Protein AF-A0A7V3M3W8-F1 (afdb_monomer_lite)

Structure (mmCIF, N/CA/C/O backbone):
data_AF-A0A7V3M3W8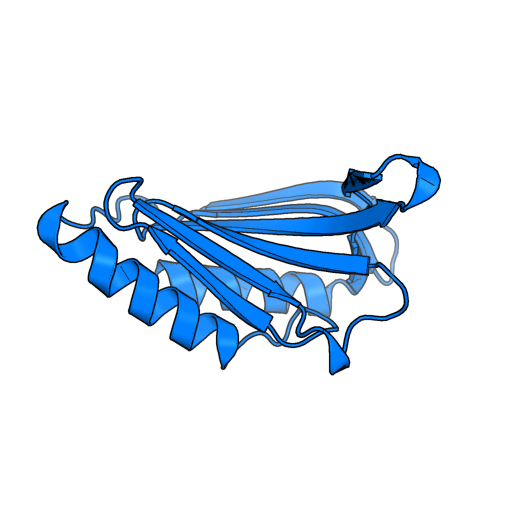-F1
#
_entry.id   AF-A0A7V3M3W8-F1
#
loop_
_atom_site.group_PDB
_atom_site.id
_atom_site.type_symbol
_atom_site.label_atom_id
_atom_site.label_alt_id
_atom_site.label_comp_id
_atom_site.label_asym_id
_atom_site.label_entity_id
_atom_site.label_seq_id
_atom_site.pdbx_PDB_ins_code
_atom_site.Cartn_x
_atom_site.Cartn_y
_atom_site.Cartn_z
_atom_site.occupancy
_atom_site.B_iso_or_equiv
_atom_site.auth_seq_id
_atom_site.auth_comp_id
_atom_site.auth_asym_id
_atom_site.auth_atom_id
_atom_site.pdbx_PDB_model_num
ATOM 1 N N . MET A 1 1 ? -15.646 -7.897 5.714 1.00 93.44 1 MET A N 1
ATOM 2 C CA . MET A 1 1 ? -14.583 -7.171 4.980 1.00 93.44 1 MET A CA 1
ATOM 3 C C . MET A 1 1 ? -15.021 -7.015 3.548 1.00 93.44 1 MET A C 1
ATOM 5 O O . MET A 1 1 ? -15.689 -7.910 3.044 1.00 93.44 1 MET A O 1
ATOM 9 N N . LYS A 1 2 ? -14.667 -5.905 2.910 1.00 96.06 2 LYS A N 1
ATOM 10 C CA . LYS A 1 2 ? -14.906 -5.695 1.486 1.00 96.06 2 LYS A CA 1
ATOM 11 C C . LYS A 1 2 ? -13.561 -5.561 0.788 1.00 96.06 2 LYS A C 1
ATOM 13 O O . LYS A 1 2 ? -12.757 -4.735 1.201 1.00 96.06 2 LYS A O 1
ATOM 18 N N . VAL A 1 3 ? -13.336 -6.380 -0.233 1.00 97.38 3 VAL A N 1
ATOM 19 C CA . VAL A 1 3 ? -12.089 -6.426 -1.006 1.00 97.38 3 VAL A CA 1
ATOM 20 C C . VAL A 1 3 ? -12.434 -6.214 -2.474 1.00 97.38 3 VAL A C 1
ATOM 22 O O . VAL A 1 3 ? -13.395 -6.803 -2.973 1.00 97.38 3 VAL A O 1
ATOM 25 N N . ARG A 1 4 ? -11.699 -5.339 -3.159 1.00 98.12 4 ARG A N 1
ATOM 26 C CA . ARG A 1 4 ? -11.900 -5.019 -4.576 1.00 98.12 4 ARG A CA 1
ATOM 27 C C . ARG A 1 4 ? -10.558 -4.912 -5.280 1.00 98.12 4 ARG A C 1
ATOM 29 O O . ARG A 1 4 ? -9.755 -4.061 -4.923 1.00 98.12 4 ARG A O 1
ATOM 36 N N . ALA A 1 5 ? -10.351 -5.717 -6.314 1.00 97.75 5 ALA A N 1
ATOM 37 C CA . ALA A 1 5 ? -9.211 -5.583 -7.212 1.00 97.75 5 ALA A CA 1
ATOM 38 C C . ALA A 1 5 ? -9.676 -5.041 -8.569 1.00 97.75 5 ALA A C 1
ATOM 40 O O . ALA A 1 5 ? -10.680 -5.500 -9.117 1.00 97.75 5 ALA A O 1
ATOM 41 N N . ARG A 1 6 ? -8.940 -4.077 -9.123 1.00 98.19 6 ARG A N 1
ATOM 42 C CA . ARG A 1 6 ? -9.087 -3.651 -10.521 1.00 98.19 6 ARG A CA 1
ATOM 43 C C . ARG A 1 6 ? -8.169 -4.528 -11.368 1.00 98.19 6 ARG A C 1
ATOM 45 O O . ARG A 1 6 ? -6.979 -4.251 -11.457 1.00 98.19 6 ARG A O 1
ATOM 52 N N . VAL A 1 7 ? -8.698 -5.621 -11.916 1.00 97.94 7 VAL A N 1
ATOM 53 C CA . VAL A 1 7 ? -7.908 -6.621 -12.655 1.00 97.94 7 VAL A CA 1
ATOM 54 C C . VAL A 1 7 ? -7.811 -6.233 -14.130 1.00 97.94 7 VAL A C 1
ATOM 56 O O . VAL A 1 7 ? -8.830 -6.051 -14.792 1.00 97.94 7 VAL A O 1
ATOM 59 N N . ARG A 1 8 ? -6.585 -6.140 -14.648 1.00 97.75 8 ARG A N 1
ATOM 60 C CA . ARG A 1 8 ? -6.296 -5.912 -16.070 1.00 97.75 8 ARG A CA 1
ATOM 61 C C . ARG A 1 8 ? -6.213 -7.223 -16.854 1.00 97.75 8 ARG A C 1
ATOM 63 O O . ARG A 1 8 ? -6.606 -7.265 -18.014 1.00 97.75 8 ARG A O 1
ATOM 70 N N . GLY A 1 9 ? -5.719 -8.282 -16.223 1.00 97.81 9 GLY A N 1
ATOM 71 C CA . GLY A 1 9 ? -5.659 -9.625 -16.793 1.00 97.81 9 GLY A CA 1
ATOM 72 C C . GLY A 1 9 ? -5.262 -10.648 -15.737 1.00 97.81 9 GLY A C 1
ATOM 73 O O . GLY A 1 9 ? -4.664 -10.291 -14.722 1.00 97.81 9 GLY A O 1
ATOM 74 N N . ALA A 1 10 ? -5.606 -11.908 -15.969 1.00 97.75 10 ALA A N 1
ATOM 75 C CA . ALA A 1 10 ? -5.221 -13.023 -15.117 1.00 97.75 10 ALA A CA 1
ATOM 76 C C . ALA A 1 10 ? -5.010 -14.274 -15.968 1.00 97.75 10 ALA A C 1
ATOM 78 O O . ALA A 1 10 ? -5.653 -14.443 -17.007 1.00 97.75 10 ALA A O 1
ATOM 79 N N . ASP A 1 11 ? -4.112 -15.136 -15.518 1.00 97.12 11 ASP A N 1
ATOM 80 C CA . ASP A 1 11 ? -3.860 -16.444 -16.101 1.00 97.12 11 ASP A CA 1
ATOM 81 C C . ASP A 1 11 ? -3.843 -17.518 -15.003 1.00 97.12 11 ASP A C 1
ATOM 83 O O . ASP A 1 11 ? -4.422 -17.351 -13.933 1.00 97.12 11 ASP A O 1
ATOM 87 N N . ARG A 1 12 ? -3.228 -18.671 -15.273 1.00 96.75 12 ARG A N 1
ATOM 88 C CA . ARG A 1 12 ? -3.152 -19.774 -14.311 1.00 96.75 12 ARG A CA 1
ATOM 89 C C . ARG A 1 12 ? -2.267 -19.464 -13.095 1.00 96.75 12 ARG A C 1
ATOM 91 O O . ARG A 1 12 ? -2.482 -20.050 -12.035 1.00 96.75 12 ARG A O 1
ATOM 98 N N . PHE A 1 13 ? -1.256 -18.620 -13.253 1.00 94.19 13 PHE A N 1
ATOM 99 C CA . PHE A 1 13 ? -0.180 -18.419 -12.282 1.00 94.19 13 PHE A CA 1
ATOM 100 C C . PHE A 1 13 ? -0.260 -17.067 -11.576 1.00 94.19 13 PHE A C 1
ATOM 102 O O . PHE A 1 13 ? 0.250 -16.925 -10.461 1.00 94.19 13 PHE A O 1
ATOM 109 N N . GLY A 1 14 ? -0.913 -16.082 -12.184 1.00 96.88 14 GLY A N 1
ATOM 110 C CA . GLY A 1 14 ? -1.025 -14.770 -11.580 1.00 96.88 14 GLY A CA 1
ATOM 111 C C . GLY A 1 14 ? -1.969 -13.823 -12.292 1.00 96.88 14 GLY A C 1
ATOM 112 O O . GLY A 1 14 ? -2.767 -14.186 -13.154 1.00 96.88 14 GLY A O 1
ATOM 113 N N . CYS A 1 15 ? -1.862 -12.566 -11.887 1.00 97.69 15 CYS A N 1
ATOM 114 C CA . CYS A 1 15 ? -2.683 -11.487 -12.387 1.00 97.69 15 CYS A CA 1
ATOM 115 C C . CYS A 1 15 ? -1.893 -10.184 -12.489 1.00 97.69 15 CYS A C 1
ATOM 117 O O . CYS A 1 15 ? -0.906 -9.953 -11.788 1.00 97.69 15 CYS A O 1
ATOM 119 N N . ALA A 1 16 ? -2.372 -9.320 -13.372 1.00 98.25 16 ALA A N 1
ATOM 120 C CA . ALA A 1 16 ? -2.003 -7.922 -13.431 1.00 98.25 16 ALA A CA 1
ATOM 121 C C . ALA A 1 16 ? -3.176 -7.106 -12.884 1.00 98.25 16 ALA A C 1
ATOM 123 O O . ALA A 1 16 ? -4.281 -7.164 -13.435 1.00 98.25 16 ALA A O 1
ATOM 124 N N . ILE A 1 17 ? -2.947 -6.344 -11.816 1.00 98.31 17 ILE A N 1
ATOM 125 C CA . ILE A 1 17 ? -3.952 -5.456 -11.221 1.00 98.31 17 ILE A CA 1
ATOM 126 C C . ILE A 1 17 ? -3.518 -3.997 -11.329 1.00 98.31 17 ILE A C 1
ATOM 128 O O . ILE A 1 17 ? -2.350 -3.679 -11.143 1.00 98.31 17 ILE A O 1
ATOM 132 N N . ASP A 1 18 ? -4.453 -3.092 -11.585 1.00 98.31 18 ASP A N 1
ATOM 133 C CA . ASP A 1 18 ? -4.200 -1.650 -11.508 1.00 98.31 18 ASP A CA 1
ATOM 134 C C . ASP A 1 18 ? -4.310 -1.136 -10.060 1.00 98.31 18 ASP A C 1
ATOM 136 O O . ASP A 1 18 ? -3.773 -0.082 -9.731 1.00 98.31 18 ASP A O 1
ATOM 140 N N . GLY A 1 19 ? -4.980 -1.885 -9.176 1.00 98.12 19 GLY A N 1
ATOM 141 C CA . GLY A 1 19 ? -5.020 -1.598 -7.744 1.00 98.12 19 GLY A CA 1
ATOM 142 C C . GLY A 1 19 ? -5.851 -2.593 -6.935 1.00 98.12 19 GLY A C 1
ATOM 143 O O . GLY A 1 19 ? -6.671 -3.332 -7.491 1.00 98.12 19 GLY A O 1
ATOM 144 N N . LEU A 1 20 ? -5.639 -2.588 -5.619 1.00 98.56 20 LEU A N 1
ATOM 145 C CA . LEU A 1 20 ? -6.369 -3.383 -4.628 1.00 98.56 20 LEU A CA 1
ATOM 146 C C . LEU A 1 20 ? -6.863 -2.473 -3.502 1.00 98.56 20 LEU A C 1
ATOM 148 O O . LEU A 1 20 ? -6.074 -1.756 -2.900 1.00 98.56 20 LEU A O 1
ATOM 152 N N . GLU A 1 21 ? -8.151 -2.539 -3.191 1.00 98.50 21 GLU A N 1
ATOM 153 C CA . GLU A 1 21 ? -8.786 -1.810 -2.095 1.00 98.50 21 GLU A CA 1
ATOM 154 C C . GLU A 1 21 ? -9.373 -2.792 -1.079 1.00 98.50 21 GLU A C 1
ATOM 156 O O . GLU A 1 21 ? -10.107 -3.718 -1.441 1.00 98.50 21 GLU A O 1
ATOM 161 N N . VAL A 1 22 ? -9.088 -2.555 0.202 1.00 98.12 22 VAL A N 1
ATOM 162 C CA . VAL A 1 22 ? -9.680 -3.271 1.332 1.00 98.12 22 VAL A CA 1
ATOM 163 C C . VAL A 1 22 ? -10.344 -2.279 2.276 1.00 98.12 22 VAL A C 1
ATOM 165 O O . VAL A 1 22 ? -9.748 -1.282 2.680 1.00 98.12 22 VAL A O 1
ATOM 168 N N . GLN A 1 23 ? -11.587 -2.571 2.650 1.00 97.31 23 GLN A N 1
ATOM 169 C CA . GLN A 1 23 ? -12.388 -1.749 3.548 1.00 97.31 23 GLN A CA 1
ATOM 170 C C . GLN A 1 23 ? -12.987 -2.598 4.676 1.00 97.31 23 GLN A C 1
ATOM 172 O O . GLN A 1 23 ? -13.653 -3.616 4.437 1.00 97.31 23 GLN A O 1
ATOM 177 N N . ALA A 1 24 ? -12.785 -2.146 5.914 1.00 95.38 24 ALA A N 1
ATOM 178 C CA . ALA A 1 24 ? -13.461 -2.671 7.089 1.00 95.38 24 ALA A CA 1
ATOM 179 C C . ALA A 1 24 ? -14.898 -2.129 7.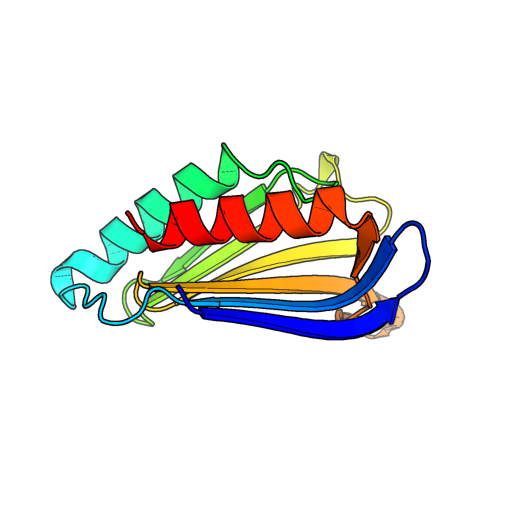147 1.00 95.38 24 ALA A C 1
ATOM 181 O O . ALA A 1 24 ? -15.070 -0.924 7.349 1.00 95.38 24 ALA A O 1
ATOM 182 N N . PRO A 1 25 ? -15.936 -2.970 6.951 1.00 87.12 25 PRO A N 1
ATOM 183 C CA . PRO A 1 25 ? -17.314 -2.517 7.077 1.00 87.12 25 PRO A CA 1
ATOM 184 C C . PRO A 1 25 ? -17.576 -2.065 8.513 1.00 87.12 25 PRO A C 1
ATOM 186 O O . PRO A 1 25 ? -17.058 -2.660 9.456 1.00 87.12 25 PRO A O 1
ATOM 189 N N . ASP A 1 26 ? -18.353 -0.992 8.647 1.00 84.06 26 ASP A N 1
ATOM 190 C CA . ASP A 1 26 ? -18.879 -0.469 9.913 1.00 84.06 26 ASP A CA 1
ATOM 191 C C . ASP A 1 26 ? -17.838 -0.051 10.967 1.00 84.06 26 ASP A C 1
ATOM 193 O O . ASP A 1 26 ? -18.198 0.377 12.065 1.00 84.06 26 ASP A O 1
ATOM 197 N N . ARG A 1 27 ? -16.541 -0.068 10.629 1.00 83.81 27 ARG A N 1
ATOM 198 C CA . ARG A 1 27 ? -15.494 0.476 11.493 1.00 83.81 27 ARG A CA 1
ATOM 199 C C . ARG A 1 27 ? -15.556 1.999 11.467 1.00 83.81 27 ARG A C 1
ATOM 201 O O . ARG A 1 27 ? -15.176 2.635 10.486 1.00 83.81 27 ARG A O 1
ATOM 208 N N . ARG A 1 28 ? -15.979 2.588 12.583 1.00 86.00 28 ARG A N 1
ATOM 209 C CA . ARG A 1 28 ? -15.884 4.029 12.831 1.00 86.00 28 ARG A CA 1
ATOM 210 C C . ARG A 1 28 ? -14.736 4.294 13.788 1.00 86.00 28 ARG A C 1
ATOM 212 O O . ARG A 1 28 ? -14.718 3.771 14.897 1.00 86.00 28 ARG A O 1
ATOM 219 N N . VAL A 1 29 ? -13.779 5.098 13.343 1.00 89.88 29 VAL A N 1
ATOM 220 C CA . VAL A 1 29 ? -12.718 5.621 14.202 1.00 89.88 29 VAL A CA 1
ATOM 221 C C . VAL A 1 29 ? -13.133 7.034 14.614 1.00 89.88 29 VAL A C 1
ATOM 223 O O . VAL A 1 29 ? -13.410 7.840 13.723 1.00 89.88 29 VAL A O 1
ATOM 226 N N . PRO A 1 30 ? -13.229 7.336 15.921 1.00 92.19 30 PRO A N 1
ATOM 227 C CA . PRO A 1 30 ? -13.528 8.687 16.385 1.00 92.19 30 PRO A CA 1
ATOM 228 C C . PRO A 1 30 ? -12.516 9.696 15.819 1.00 92.19 30 PRO A C 1
ATOM 230 O O . PRO A 1 30 ? -11.332 9.347 15.759 1.00 92.19 30 PRO A O 1
ATOM 233 N N . PRO A 1 31 ? -12.930 10.907 15.392 1.00 91.69 31 PRO A N 1
ATOM 234 C CA . PRO A 1 31 ? -12.041 11.890 14.761 1.00 91.69 31 PRO A CA 1
ATOM 235 C C . PRO A 1 31 ? -10.736 12.138 15.529 1.00 91.69 31 PRO A C 1
ATOM 237 O O . PRO A 1 31 ? -9.659 12.158 14.937 1.00 91.69 31 PRO A O 1
ATOM 240 N N . GLU A 1 32 ? -10.815 12.230 16.854 1.00 93.81 32 GLU A N 1
ATOM 241 C CA . GLU A 1 32 ? -9.687 12.430 17.764 1.00 93.81 32 GLU A CA 1
ATOM 242 C C . GLU A 1 32 ? -8.696 11.253 17.787 1.00 93.81 32 GLU A C 1
ATOM 244 O O . GLU A 1 32 ? -7.511 11.443 18.050 1.00 93.81 32 GLU A O 1
ATOM 249 N N . ALA A 1 33 ? -9.153 10.042 17.456 1.00 94.88 33 ALA A N 1
ATOM 250 C CA . ALA A 1 33 ? -8.354 8.819 17.447 1.00 94.88 33 ALA A CA 1
ATOM 251 C C . ALA A 1 33 ? -7.856 8.422 16.043 1.00 94.88 33 ALA A C 1
ATOM 253 O O . ALA A 1 33 ? -7.095 7.453 15.914 1.00 94.88 33 ALA A O 1
ATOM 254 N N . VAL A 1 34 ? -8.272 9.132 14.982 1.00 95.31 34 VAL A N 1
ATOM 255 C CA . VAL A 1 34 ? -7.902 8.815 13.590 1.00 95.31 34 VAL A CA 1
ATOM 256 C C . VAL A 1 34 ? -6.392 8.884 13.397 1.00 95.31 34 VAL A C 1
ATOM 258 O O . VAL A 1 34 ? -5.811 7.936 12.871 1.00 95.31 34 VAL A O 1
ATOM 261 N N . GLY A 1 35 ? -5.744 9.954 13.868 1.00 95.88 35 GLY A N 1
ATOM 262 C CA . GLY A 1 35 ? -4.298 10.140 13.714 1.00 95.88 35 GLY A CA 1
ATOM 263 C C . GLY A 1 35 ? -3.487 8.991 14.314 1.00 95.88 35 GLY A C 1
ATOM 264 O O . GLY A 1 35 ? -2.661 8.387 13.632 1.00 95.88 35 GLY A O 1
ATOM 265 N N . ASP A 1 36 ? -3.766 8.632 15.566 1.00 96.75 36 ASP A N 1
ATOM 266 C CA . ASP A 1 36 ? -3.064 7.540 16.248 1.00 96.75 36 ASP A CA 1
ATOM 267 C C . ASP A 1 36 ? -3.368 6.175 15.634 1.00 96.75 36 ASP A C 1
ATOM 269 O O . ASP A 1 36 ? -2.489 5.318 15.540 1.00 96.75 36 ASP A O 1
ATOM 273 N N . THR A 1 37 ? -4.603 5.972 15.175 1.00 97.00 37 THR A N 1
ATOM 274 C CA . THR A 1 37 ? -4.981 4.745 14.471 1.00 97.00 37 THR A CA 1
ATOM 275 C C . THR A 1 37 ? -4.205 4.604 13.166 1.00 97.00 37 THR A C 1
ATOM 277 O O . THR A 1 37 ? -3.636 3.543 12.923 1.00 97.00 37 THR A O 1
ATOM 280 N N . LEU A 1 38 ? -4.108 5.670 12.368 1.00 97.56 38 LEU A N 1
ATOM 281 C CA . LEU A 1 38 ? -3.353 5.670 11.115 1.00 97.56 38 LEU A CA 1
ATOM 282 C C . LEU A 1 38 ? -1.859 5.430 11.342 1.00 97.56 38 LEU A C 1
ATOM 284 O O . LEU A 1 38 ? -1.262 4.658 10.596 1.00 97.56 38 LEU A O 1
ATOM 288 N N . ARG A 1 39 ? -1.258 6.029 12.381 1.00 97.50 39 ARG A N 1
ATOM 289 C CA . ARG A 1 39 ? 0.151 5.775 12.738 1.00 97.50 39 ARG A CA 1
ATOM 290 C C . ARG A 1 39 ? 0.387 4.302 13.057 1.00 97.50 39 ARG A C 1
ATOM 292 O O . ARG A 1 39 ? 1.241 3.684 12.430 1.00 97.50 39 ARG A O 1
ATOM 299 N N . ARG A 1 40 ? -0.426 3.716 13.944 1.00 97.12 40 ARG A N 1
ATOM 300 C CA . ARG A 1 40 ? -0.322 2.290 14.303 1.00 97.12 40 ARG A CA 1
ATOM 301 C C . ARG A 1 40 ? -0.518 1.370 13.101 1.00 97.12 40 ARG A C 1
ATOM 303 O O . ARG A 1 40 ? 0.176 0.367 12.970 1.00 97.12 40 ARG A O 1
ATOM 310 N N . GLN A 1 41 ? -1.460 1.699 12.221 1.00 97.25 41 GLN A N 1
ATOM 311 C CA . GLN A 1 41 ? -1.699 0.940 10.994 1.00 97.25 41 GLN A CA 1
ATOM 312 C C . GLN A 1 41 ? -0.522 1.033 10.025 1.00 97.25 41 GLN A C 1
ATOM 314 O O . GLN A 1 41 ? -0.098 0.015 9.484 1.00 97.25 41 GLN A O 1
ATOM 319 N N . ALA A 1 42 ? 0.039 2.228 9.836 1.00 97.50 42 ALA A N 1
ATOM 320 C CA . ALA A 1 42 ? 1.206 2.428 8.990 1.00 97.50 42 ALA A CA 1
ATOM 321 C C . ALA A 1 42 ? 2.438 1.688 9.543 1.00 97.50 42 ALA A C 1
ATOM 323 O O . ALA A 1 42 ? 3.171 1.060 8.786 1.00 97.50 42 ALA A O 1
ATOM 324 N N . GLU A 1 43 ? 2.651 1.698 10.858 1.00 96.50 43 GLU A N 1
ATOM 325 C CA . GLU A 1 43 ? 3.718 0.924 11.503 1.00 96.50 43 GLU A CA 1
ATOM 326 C C . GLU A 1 43 ? 3.512 -0.584 11.338 1.00 96.50 43 GLU A C 1
ATOM 328 O O . GLU A 1 43 ? 4.434 -1.282 10.920 1.00 96.50 43 GLU A O 1
ATOM 333 N N . ARG A 1 44 ? 2.291 -1.082 11.570 1.00 95.75 44 ARG A N 1
ATOM 334 C CA . ARG A 1 44 ? 1.961 -2.498 11.366 1.00 95.75 44 ARG A CA 1
ATOM 335 C C . ARG A 1 44 ? 2.239 -2.933 9.932 1.00 95.75 44 ARG A C 1
ATOM 337 O O . ARG A 1 44 ? 2.909 -3.938 9.738 1.00 95.75 44 ARG A O 1
ATOM 344 N N . LEU A 1 45 ? 1.762 -2.177 8.945 1.00 96.00 45 LEU A N 1
ATOM 345 C CA . LEU A 1 45 ? 1.919 -2.533 7.536 1.00 96.00 45 LEU A CA 1
ATOM 346 C C . LEU A 1 45 ? 3.370 -2.376 7.049 1.00 96.00 45 LEU A C 1
ATOM 348 O O . LEU A 1 45 ? 3.829 -3.147 6.211 1.00 96.00 45 LEU A O 1
ATOM 352 N N . ARG A 1 46 ? 4.130 -1.418 7.601 1.00 95.88 46 ARG A N 1
ATOM 353 C CA . ARG A 1 46 ? 5.586 -1.318 7.389 1.00 95.88 46 ARG A CA 1
ATOM 354 C C . ARG A 1 46 ? 6.293 -2.610 7.805 1.00 95.88 46 ARG A C 1
ATOM 356 O O . ARG A 1 46 ? 7.225 -3.031 7.120 1.00 95.88 46 ARG A O 1
ATOM 363 N N . ASP A 1 47 ? 5.867 -3.198 8.919 1.00 93.50 47 ASP A N 1
ATOM 364 C CA . ASP A 1 47 ? 6.499 -4.378 9.512 1.00 93.50 47 ASP A CA 1
ATOM 365 C C . ASP A 1 47 ? 5.925 -5.698 8.968 1.00 93.50 47 ASP A C 1
ATOM 367 O O . ASP A 1 47 ? 6.606 -6.723 8.996 1.00 93.50 47 ASP A O 1
ATOM 371 N N . ARG A 1 48 ? 4.691 -5.678 8.448 1.00 88.50 48 ARG A N 1
ATOM 372 C CA . ARG A 1 48 ? 3.950 -6.844 7.949 1.00 88.50 48 ARG A CA 1
ATOM 373 C C . ARG A 1 48 ? 3.303 -6.554 6.603 1.00 88.50 48 ARG A C 1
ATOM 375 O O . ARG A 1 48 ? 2.127 -6.225 6.515 1.00 88.50 48 ARG A O 1
ATOM 382 N N . ASN A 1 49 ? 4.104 -6.697 5.559 1.00 88.94 49 ASN A N 1
ATOM 383 C CA . ASN A 1 49 ? 3.614 -6.740 4.196 1.00 88.94 49 ASN A CA 1
ATOM 384 C C . ASN A 1 49 ? 4.364 -7.850 3.454 1.00 88.94 49 ASN A C 1
ATOM 386 O O . ASN A 1 49 ? 5.520 -7.688 3.057 1.00 88.94 49 ASN A O 1
ATOM 390 N N . THR A 1 50 ? 3.696 -8.985 3.325 1.00 92.25 50 THR A N 1
ATOM 391 C CA . THR A 1 50 ? 4.196 -10.240 2.767 1.00 92.25 50 THR A CA 1
ATOM 392 C C . THR A 1 50 ? 3.756 -10.456 1.319 1.00 92.25 50 THR A C 1
ATOM 394 O O . THR A 1 50 ? 4.347 -11.279 0.620 1.00 92.25 50 THR A O 1
ATOM 397 N N . GLY A 1 51 ? 2.754 -9.703 0.854 1.00 93.25 51 GLY A N 1
ATOM 398 C CA . GLY A 1 51 ? 2.265 -9.760 -0.525 1.00 93.25 51 GLY A CA 1
ATOM 399 C C . GLY A 1 51 ? 2.997 -8.863 -1.535 1.00 93.25 51 GLY A C 1
ATOM 400 O O . GLY A 1 51 ? 2.919 -9.130 -2.733 1.00 93.25 51 GLY A O 1
ATOM 401 N N . LEU A 1 52 ? 3.723 -7.816 -1.101 1.00 95.38 52 LEU A N 1
ATOM 402 C CA . LEU A 1 52 ? 4.498 -6.972 -2.037 1.00 95.38 52 LEU A CA 1
ATOM 403 C C . LEU A 1 52 ? 5.951 -7.436 -2.161 1.00 95.38 52 LEU A C 1
ATOM 405 O O . LEU A 1 52 ? 6.547 -7.866 -1.174 1.00 95.38 52 LEU A O 1
ATOM 409 N N . PRO A 1 53 ? 6.558 -7.261 -3.348 1.00 92.12 53 PRO A N 1
ATOM 410 C CA . PRO A 1 53 ? 7.962 -7.592 -3.564 1.00 92.12 53 PRO A CA 1
ATOM 411 C C . PRO A 1 53 ? 8.936 -6.645 -2.850 1.00 92.12 53 PRO A C 1
ATOM 413 O O . PRO A 1 53 ? 10.071 -7.036 -2.595 1.00 92.12 53 PRO A O 1
ATOM 416 N N . GLU A 1 54 ? 8.524 -5.409 -2.549 1.00 94.88 54 GLU A N 1
ATOM 417 C CA . GLU A 1 54 ? 9.334 -4.440 -1.807 1.00 94.88 54 GLU A CA 1
ATOM 418 C C . GLU A 1 54 ? 8.729 -4.177 -0.422 1.00 94.88 54 GLU A C 1
ATOM 420 O O . GLU A 1 54 ? 7.523 -3.942 -0.298 1.00 94.88 54 GLU A O 1
ATOM 425 N N . ARG A 1 55 ? 9.569 -4.124 0.618 1.00 95.69 55 ARG A N 1
ATOM 426 C CA . ARG A 1 55 ? 9.147 -3.657 1.943 1.00 95.69 55 ARG A CA 1
ATOM 427 C C . ARG A 1 55 ? 8.727 -2.197 1.878 1.00 95.69 55 ARG A C 1
ATOM 429 O O . ARG A 1 55 ? 9.230 -1.408 1.074 1.00 95.69 55 ARG A O 1
ATOM 436 N N . LEU A 1 56 ? 7.828 -1.818 2.777 1.00 97.38 56 LEU A N 1
ATOM 437 C CA . LEU A 1 56 ? 7.302 -0.463 2.857 1.00 97.38 56 LEU A CA 1
ATOM 438 C C . LEU A 1 56 ? 8.082 0.389 3.869 1.00 97.38 56 LEU A C 1
ATOM 440 O O . LEU A 1 56 ? 8.717 -0.104 4.808 1.00 97.38 56 LEU A O 1
ATOM 444 N N . LYS A 1 57 ? 8.015 1.702 3.672 1.00 97.38 57 LYS A N 1
ATOM 445 C CA . LYS A 1 57 ? 8.317 2.734 4.662 1.00 97.38 57 LYS A CA 1
ATOM 446 C C . LYS A 1 57 ? 7.120 3.667 4.786 1.00 97.38 57 LYS A C 1
ATOM 448 O O . LYS A 1 57 ? 6.438 3.944 3.798 1.00 97.38 57 LYS A O 1
ATOM 453 N N . VAL A 1 58 ? 6.902 4.189 5.987 1.00 97.88 58 VAL A N 1
ATOM 454 C CA . VAL A 1 58 ? 5.943 5.276 6.191 1.00 97.88 58 VAL A CA 1
ATOM 455 C C . VAL A 1 58 ? 6.479 6.508 5.466 1.00 97.88 58 VAL A C 1
ATOM 457 O O . VAL A 1 58 ? 7.620 6.912 5.689 1.00 97.88 58 VAL A O 1
ATOM 460 N N . HIS A 1 59 ? 5.690 7.050 4.542 1.00 97.31 59 HIS A N 1
ATOM 461 C CA . HIS A 1 59 ? 6.030 8.271 3.821 1.00 97.31 59 HIS A CA 1
ATOM 462 C C . HIS A 1 59 ? 5.442 9.493 4.520 1.00 97.31 59 HIS A C 1
ATOM 464 O O . HIS A 1 59 ? 6.153 10.475 4.703 1.00 97.31 59 HIS A O 1
ATOM 470 N N . GLU A 1 60 ? 4.172 9.405 4.918 1.00 97.50 60 GLU A N 1
ATOM 471 C CA . GLU A 1 60 ? 3.427 10.503 5.526 1.00 97.50 60 GLU A CA 1
ATOM 472 C C . GLU A 1 60 ? 2.238 9.967 6.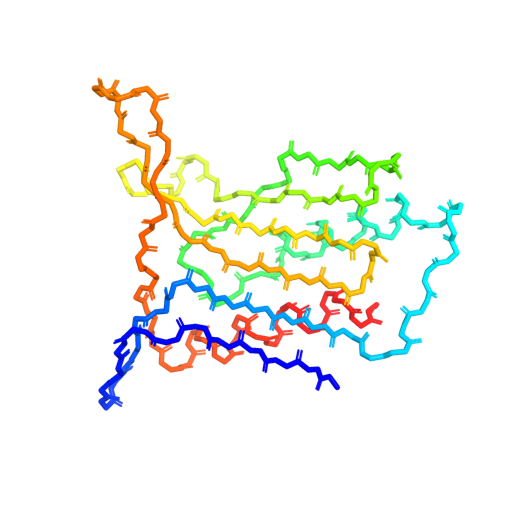336 1.00 97.50 60 GLU A C 1
ATOM 474 O O . GLU A 1 60 ? 1.627 8.965 5.963 1.00 97.50 60 GLU A O 1
ATOM 479 N N . VAL A 1 61 ? 1.895 10.640 7.434 1.00 97.50 61 VAL A N 1
ATOM 480 C CA . VAL A 1 61 ? 0.611 10.479 8.126 1.00 97.50 61 VAL A CA 1
ATOM 481 C C . VAL A 1 61 ? 0.082 11.871 8.435 1.00 97.50 61 VAL A C 1
ATOM 483 O O . VAL A 1 61 ? 0.723 12.615 9.175 1.00 97.50 61 VAL A O 1
ATOM 486 N N . ASP A 1 62 ? -1.091 12.189 7.898 1.00 96.06 62 ASP A N 1
ATOM 487 C CA . ASP A 1 62 ? -1.795 13.451 8.104 1.00 96.06 62 ASP A CA 1
ATOM 488 C C . ASP A 1 62 ? -3.098 13.188 8.885 1.00 96.06 62 ASP A C 1
ATOM 490 O O . ASP A 1 62 ? -4.085 12.698 8.321 1.00 96.06 62 ASP A O 1
ATOM 494 N N . PRO A 1 63 ? -3.122 13.490 10.197 1.00 92.75 63 PRO A N 1
ATOM 495 C CA . PRO A 1 63 ? -4.322 13.368 11.016 1.00 92.75 63 PRO A CA 1
ATOM 496 C C . PRO A 1 63 ? -5.458 14.306 10.595 1.00 92.75 63 PRO A C 1
ATOM 498 O O . PRO A 1 63 ? -6.617 13.947 10.777 1.00 92.75 63 PRO A O 1
ATOM 501 N N . GLY A 1 64 ? -5.142 15.484 10.047 1.00 93.38 64 GLY A N 1
ATOM 502 C CA . GLY A 1 64 ? -6.129 16.485 9.642 1.00 93.38 64 GLY A CA 1
ATOM 503 C C . GLY A 1 64 ? -6.911 16.053 8.405 1.00 93.38 64 GLY A C 1
ATOM 504 O O . GLY A 1 64 ? -8.126 16.232 8.348 1.00 93.38 64 GLY A O 1
ATOM 505 N N . LEU A 1 65 ? -6.235 15.413 7.448 1.00 94.06 65 LEU A N 1
ATOM 506 C CA . LEU A 1 65 ? -6.875 14.805 6.275 1.00 94.06 65 LEU A CA 1
ATOM 507 C C . LEU A 1 65 ? -7.377 13.376 6.531 1.00 94.06 65 LEU A C 1
ATOM 509 O O . LEU A 1 65 ? -8.100 12.810 5.709 1.00 94.06 65 LEU A O 1
ATOM 513 N N . GLY A 1 66 ? -7.005 12.779 7.666 1.00 96.31 66 GLY A N 1
ATOM 514 C CA . GLY A 1 66 ? -7.338 11.399 7.995 1.00 96.31 66 GLY A CA 1
ATOM 515 C C . GLY A 1 66 ? -6.711 10.404 7.018 1.00 96.31 66 GLY A C 1
ATOM 516 O O . GLY A 1 66 ? -7.338 9.395 6.681 1.00 96.31 66 GLY A O 1
ATOM 517 N N . THR A 1 67 ? -5.490 1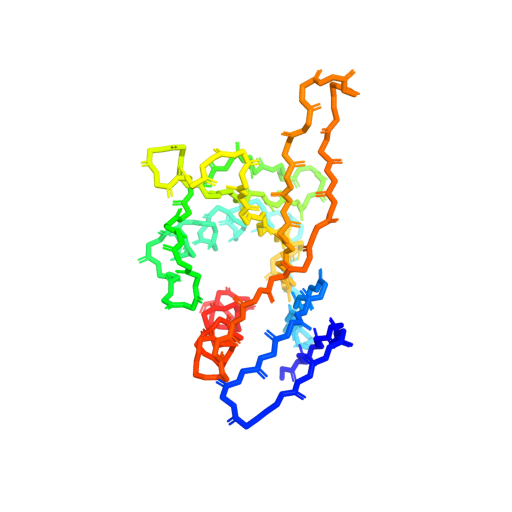0.680 6.557 1.00 97.56 67 THR A N 1
ATOM 518 C CA . THR A 1 67 ? -4.787 9.865 5.559 1.00 97.56 67 THR A CA 1
ATOM 519 C C . THR A 1 67 ? -3.400 9.446 6.020 1.00 97.56 67 THR A C 1
ATOM 521 O O . THR A 1 67 ? -2.685 10.207 6.663 1.00 97.56 67 THR A O 1
ATOM 524 N N . GLY A 1 68 ? -2.992 8.236 5.653 1.00 98.06 68 GLY A N 1
ATOM 525 C CA . GLY A 1 68 ? -1.614 7.764 5.773 1.00 98.06 68 GLY A CA 1
ATOM 526 C C . GLY A 1 68 ? -1.111 7.265 4.428 1.00 98.06 68 GLY A C 1
ATOM 527 O O . GLY A 1 68 ? -1.879 6.698 3.656 1.00 98.06 68 GLY A O 1
ATOM 528 N N . VAL A 1 69 ? 0.168 7.464 4.134 1.00 98.38 69 VAL A N 1
ATOM 529 C CA . VAL A 1 69 ? 0.802 7.002 2.899 1.00 98.38 69 VAL A CA 1
ATOM 530 C C . VAL A 1 69 ? 2.064 6.228 3.246 1.00 98.38 69 VAL A C 1
ATOM 532 O O . VAL A 1 69 ? 2.955 6.725 3.936 1.00 98.38 69 VAL A O 1
ATOM 535 N N . LEU A 1 70 ? 2.161 5.011 2.723 1.00 98.50 70 LEU A N 1
ATOM 536 C CA . LEU A 1 70 ? 3.369 4.199 2.716 1.00 98.50 70 LEU A CA 1
ATOM 537 C C . LEU A 1 70 ? 3.868 4.044 1.284 1.00 98.50 70 LEU A C 1
ATOM 539 O O . LEU A 1 70 ? 3.080 4.012 0.341 1.00 98.50 70 LEU A O 1
ATOM 543 N N . ARG A 1 71 ? 5.182 3.922 1.116 1.00 97.56 71 ARG A N 1
ATOM 544 C CA . ARG A 1 71 ? 5.811 3.635 -0.180 1.00 97.56 71 ARG A CA 1
ATOM 545 C C . ARG A 1 71 ? 6.851 2.543 -0.041 1.00 97.56 71 ARG A C 1
ATOM 547 O O . ARG A 1 71 ? 7.395 2.373 1.048 1.00 97.56 71 ARG A O 1
ATOM 554 N N . SER A 1 72 ? 7.178 1.863 -1.138 1.00 97.50 72 SER A N 1
ATOM 555 C CA . SER A 1 72 ? 8.344 0.974 -1.181 1.00 97.50 72 SER A CA 1
ATOM 556 C C . SER A 1 72 ? 9.595 1.671 -0.634 1.00 97.50 72 SER A C 1
ATOM 558 O O . SER A 1 72 ? 9.810 2.877 -0.823 1.00 97.50 72 SER A O 1
ATOM 560 N N . ARG A 1 73 ? 10.431 0.903 0.058 1.00 95.62 73 ARG A N 1
ATOM 561 C CA . ARG A 1 73 ? 11.735 1.349 0.537 1.00 95.62 73 ARG A CA 1
ATOM 562 C C . ARG A 1 73 ? 12.652 1.666 -0.653 1.00 95.62 73 ARG A C 1
ATOM 564 O O . ARG A 1 73 ? 12.762 0.829 -1.545 1.00 95.62 73 ARG A O 1
ATOM 571 N N . PRO A 1 74 ? 13.301 2.847 -0.699 1.00 91.69 74 PRO A N 1
ATOM 572 C CA . PRO A 1 74 ? 14.105 3.259 -1.852 1.00 91.69 74 PRO A CA 1
ATOM 573 C C . PRO A 1 74 ? 15.237 2.298 -2.213 1.00 91.69 74 PRO A C 1
ATOM 575 O O . PRO A 1 74 ? 15.552 2.154 -3.387 1.00 91.69 74 PRO A O 1
ATOM 578 N N . ASP A 1 75 ? 15.826 1.642 -1.217 1.00 92.88 75 ASP A N 1
ATOM 579 C CA . ASP A 1 75 ? 16.897 0.654 -1.354 1.00 92.88 75 ASP A CA 1
ATOM 580 C C . ASP A 1 75 ? 16.424 -0.694 -1.924 1.00 92.88 75 ASP A C 1
ATOM 582 O O . ASP A 1 75 ? 17.234 -1.451 -2.451 1.00 92.88 75 ASP A O 1
ATOM 586 N N . GLU A 1 76 ? 15.118 -0.975 -1.892 1.00 92.69 76 GLU A N 1
ATOM 587 C CA . GLU A 1 76 ? 14.520 -2.192 -2.463 1.00 92.69 76 GLU A CA 1
ATOM 588 C C . GLU A 1 76 ? 13.801 -1.939 -3.796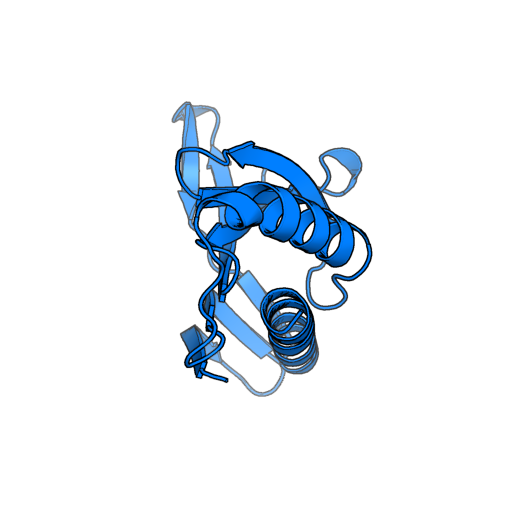 1.00 92.69 76 GLU A C 1
ATOM 590 O O . GLU A 1 76 ? 13.377 -2.877 -4.475 1.00 92.69 76 GLU A O 1
ATOM 595 N N . MET A 1 77 ? 13.671 -0.672 -4.200 1.00 91.12 77 MET A N 1
ATOM 596 C CA . MET A 1 77 ? 13.050 -0.305 -5.468 1.00 91.12 77 MET A CA 1
ATOM 597 C C . MET A 1 77 ? 13.869 -0.829 -6.650 1.00 91.12 77 MET A C 1
ATOM 599 O O . MET A 1 77 ? 15.062 -0.559 -6.791 1.00 91.12 77 MET A O 1
ATOM 603 N N . ARG A 1 78 ? 13.198 -1.521 -7.575 1.00 86.06 78 ARG A N 1
ATOM 604 C CA . ARG A 1 78 ? 13.799 -1.933 -8.849 1.00 86.06 78 ARG A CA 1
ATOM 605 C C . ARG A 1 78 ? 13.551 -0.865 -9.908 1.00 86.06 78 ARG A C 1
ATOM 607 O O . ARG A 1 78 ? 12.434 -0.686 -10.400 1.00 86.06 78 ARG A O 1
ATOM 614 N N . GLY A 1 79 ? 14.609 -0.142 -10.265 1.00 88.12 79 GLY A N 1
ATOM 615 C CA . GLY A 1 79 ? 14.515 0.996 -11.174 1.00 88.12 79 GLY A CA 1
ATOM 616 C C . GLY A 1 79 ? 13.739 2.146 -10.533 1.00 88.12 79 GLY A C 1
ATOM 617 O O . GLY A 1 79 ? 14.034 2.562 -9.420 1.00 88.12 79 GLY A O 1
ATOM 618 N N . ARG A 1 80 ? 12.744 2.686 -11.240 1.00 92.38 80 ARG A N 1
ATOM 619 C CA . ARG A 1 80 ? 11.934 3.825 -10.765 1.00 92.38 80 ARG A CA 1
ATOM 620 C C . ARG A 1 80 ? 10.521 3.414 -10.363 1.00 92.38 80 ARG A C 1
ATOM 622 O O . ARG A 1 80 ? 9.613 4.243 -10.388 1.00 92.38 80 ARG A O 1
ATOM 629 N N . ARG A 1 81 ? 10.337 2.132 -10.045 1.00 95.81 81 ARG A N 1
ATOM 630 C CA . ARG A 1 81 ? 9.041 1.534 -9.735 1.00 95.81 81 ARG A CA 1
ATOM 631 C C . ARG A 1 81 ? 8.883 1.355 -8.236 1.00 95.81 81 ARG A C 1
ATOM 633 O O . ARG A 1 81 ? 9.830 0.955 -7.567 1.00 95.81 81 ARG A O 1
ATOM 640 N N . TYR A 1 82 ? 7.701 1.664 -7.727 1.00 96.69 82 TYR A N 1
ATOM 641 C CA . TYR A 1 82 ? 7.365 1.514 -6.318 1.00 96.69 82 TYR A CA 1
ATOM 642 C C . TYR A 1 82 ? 5.878 1.239 -6.145 1.00 96.69 82 TYR A C 1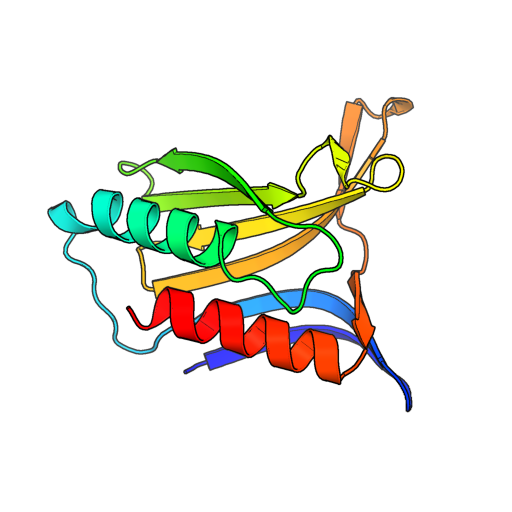
ATOM 644 O O . TYR A 1 82 ? 5.054 1.656 -6.957 1.00 96.69 82 TYR A O 1
ATOM 652 N N . SER A 1 83 ? 5.551 0.570 -5.053 1.00 97.38 83 SER A N 1
ATOM 653 C CA . SER A 1 83 ? 4.192 0.422 -4.554 1.00 97.38 83 SER A CA 1
ATOM 654 C C . SER A 1 83 ? 3.885 1.586 -3.610 1.00 97.38 83 SER A C 1
ATOM 656 O O . SER A 1 83 ? 4.752 2.023 -2.848 1.00 97.38 83 SER A O 1
ATOM 658 N N . GLU A 1 84 ? 2.669 2.116 -3.673 1.00 98.12 84 GLU A N 1
ATOM 659 C CA . GLU A 1 84 ? 2.139 3.099 -2.729 1.00 98.12 84 GLU A CA 1
ATOM 660 C C . GLU A 1 84 ? 0.907 2.499 -2.057 1.00 98.12 84 GLU A C 1
ATOM 662 O O . GLU A 1 84 ? 0.006 2.017 -2.744 1.00 98.12 84 GLU A O 1
ATOM 667 N N . VAL A 1 85 ? 0.876 2.533 -0.724 1.00 98.38 85 VAL A N 1
ATOM 668 C CA . VAL A 1 85 ? -0.297 2.145 0.060 1.00 98.38 85 VAL A CA 1
ATOM 669 C C . VAL A 1 85 ? -0.881 3.376 0.725 1.00 98.38 85 VAL A C 1
ATOM 671 O O . VAL A 1 85 ? -0.175 4.092 1.434 1.00 98.38 85 VAL A O 1
ATOM 674 N N . ARG A 1 86 ? -2.170 3.621 0.512 1.00 98.50 86 ARG A N 1
ATOM 675 C CA . ARG A 1 86 ? -2.912 4.727 1.116 1.00 98.50 86 ARG A CA 1
ATOM 676 C C . ARG A 1 86 ? -3.870 4.189 2.160 1.00 98.50 86 ARG A C 1
ATOM 678 O O . ARG A 1 86 ? -4.707 3.351 1.853 1.00 98.50 86 ARG A O 1
ATOM 685 N N . LEU A 1 87 ? -3.763 4.699 3.376 1.00 98.19 87 LEU A N 1
ATOM 686 C CA . LEU A 1 87 ? -4.684 4.462 4.477 1.00 98.19 87 LEU A CA 1
ATOM 687 C C . LEU A 1 87 ? -5.650 5.640 4.575 1.00 98.19 87 LEU A C 1
ATOM 689 O O . LEU A 1 87 ? -5.225 6.792 4.467 1.00 98.19 87 LEU A O 1
ATOM 693 N N . LYS A 1 88 ? -6.935 5.372 4.813 1.00 97.06 88 LYS A N 1
ATOM 694 C CA . LYS A 1 88 ? -7.963 6.412 4.931 1.00 97.06 88 LYS A CA 1
ATOM 695 C C . LYS A 1 88 ? -8.890 6.155 6.112 1.00 97.06 88 LYS A C 1
ATOM 697 O O . LYS A 1 88 ? -9.446 5.066 6.262 1.00 97.06 88 LYS A O 1
ATOM 702 N N . GLY A 1 89 ? -9.036 7.171 6.963 1.00 94.94 89 GLY A N 1
ATOM 703 C CA . GLY A 1 89 ? -9.969 7.213 8.093 1.00 94.94 89 GLY A CA 1
ATOM 704 C C . GLY A 1 89 ? -9.848 6.047 9.079 1.00 94.94 89 GLY A C 1
ATOM 705 O O . GLY A 1 89 ? -10.814 5.741 9.774 1.00 94.94 89 GLY A O 1
ATOM 706 N N . GLY A 1 90 ? -8.718 5.337 9.084 1.00 95.38 90 GLY A N 1
ATOM 707 C CA . GLY A 1 90 ? -8.480 4.158 9.914 1.00 95.38 90 GLY A CA 1
ATOM 708 C C . GLY A 1 90 ? -9.252 2.884 9.531 1.00 95.38 90 GLY A C 1
ATOM 709 O O . GLY A 1 90 ? -9.215 1.916 10.290 1.00 95.38 90 GLY A O 1
ATOM 710 N N . HIS A 1 91 ? -9.957 2.857 8.395 1.00 95.94 91 HIS A N 1
ATOM 711 C CA . HIS A 1 91 ? -10.849 1.747 8.015 1.00 95.94 91 HIS A CA 1
ATOM 712 C C . HIS A 1 91 ? -10.716 1.292 6.553 1.00 95.94 91 HIS A C 1
ATOM 714 O O . HIS A 1 91 ? -11.364 0.322 6.157 1.00 95.94 91 HIS A O 1
ATOM 720 N N . GLN A 1 92 ? -9.897 1.968 5.749 1.00 97.44 92 GLN A N 1
ATOM 721 C CA . GLN A 1 92 ? -9.668 1.628 4.348 1.00 97.44 92 GLN A CA 1
ATOM 722 C C . GLN A 1 92 ? -8.174 1.662 4.028 1.00 97.44 92 GLN A C 1
ATOM 724 O O . GLN A 1 92 ? -7.457 2.538 4.517 1.00 97.44 92 GLN A O 1
ATOM 729 N N . ALA A 1 93 ? -7.735 0.726 3.188 1.00 98.25 93 ALA A N 1
ATOM 730 C CA . ALA A 1 93 ? -6.407 0.695 2.602 1.00 98.25 93 ALA A CA 1
ATOM 731 C C . ALA A 1 93 ? -6.497 0.445 1.088 1.00 98.25 93 ALA A C 1
ATOM 733 O O . ALA A 1 93 ? -7.282 -0.393 0.646 1.00 98.25 93 ALA A O 1
ATOM 734 N N . GLU A 1 94 ? -5.704 1.166 0.300 1.00 98.31 94 GLU A N 1
ATOM 735 C CA . GLU A 1 94 ? -5.598 0.996 -1.153 1.00 98.31 94 GLU A CA 1
ATOM 736 C C . GLU A 1 94 ? -4.134 0.861 -1.564 1.00 98.31 94 GLU A C 1
ATOM 738 O O . GLU A 1 94 ? -3.295 1.633 -1.104 1.00 98.31 94 GLU A O 1
ATOM 743 N N . VAL A 1 95 ? -3.839 -0.092 -2.445 1.00 98.31 95 VAL A N 1
ATOM 744 C CA . VAL A 1 95 ? -2.509 -0.320 -3.014 1.00 98.31 95 VAL A CA 1
ATOM 745 C C . VAL A 1 95 ? -2.536 -0.084 -4.512 1.00 98.31 95 VAL A C 1
ATOM 747 O O . VAL A 1 95 ? -3.376 -0.638 -5.221 1.00 98.31 95 VAL A O 1
ATOM 750 N N . GLU A 1 96 ? -1.560 0.680 -4.992 1.00 98.19 96 GLU A N 1
ATOM 751 C CA . GLU A 1 96 ? -1.289 0.891 -6.413 1.00 98.19 96 GLU A CA 1
ATOM 752 C C . GLU A 1 96 ? 0.219 0.856 -6.679 1.00 98.19 96 GLU A C 1
ATOM 754 O O . GLU A 1 96 ? 1.033 1.120 -5.787 1.00 98.19 96 GLU A O 1
ATOM 759 N N . ARG A 1 97 ? 0.607 0.562 -7.924 1.00 97.69 97 ARG A N 1
ATOM 760 C CA . ARG A 1 97 ? 2.009 0.571 -8.356 1.00 97.69 97 ARG A CA 1
ATOM 761 C C . ARG A 1 97 ? 2.268 1.742 -9.295 1.00 97.69 97 ARG A C 1
ATOM 763 O O . ARG A 1 97 ? 1.448 2.090 -10.141 1.00 97.69 97 ARG A O 1
ATOM 770 N N . TYR A 1 98 ? 3.435 2.350 -9.140 1.00 97.44 98 TYR A N 1
ATOM 771 C CA . TYR A 1 98 ? 3.843 3.543 -9.864 1.00 97.44 98 TYR A CA 1
ATOM 772 C C . TYR A 1 98 ? 5.218 3.374 -10.491 1.00 97.44 98 TYR A C 1
ATOM 774 O O . TYR A 1 98 ? 6.081 2.691 -9.946 1.00 97.44 98 TYR A O 1
ATOM 782 N N . GLU A 1 99 ? 5.444 4.068 -11.603 1.00 96.44 99 GLU A N 1
ATOM 783 C CA . GLU A 1 99 ? 6.760 4.303 -12.194 1.00 96.44 99 GLU A CA 1
ATOM 784 C C . GLU A 1 99 ? 7.021 5.810 -12.280 1.00 96.44 99 GLU A C 1
ATOM 786 O O . GLU A 1 99 ? 6.218 6.563 -12.835 1.00 96.44 99 GLU A O 1
ATOM 791 N N . TYR A 1 100 ? 8.144 6.273 -11.731 1.00 94.06 100 TYR A N 1
ATOM 792 C CA . TYR A 1 100 ? 8.575 7.661 -11.878 1.00 94.06 100 TYR A CA 1
ATOM 793 C C . TYR A 1 100 ? 9.336 7.859 -13.193 1.00 94.06 100 TYR A C 1
ATOM 795 O O . TYR A 1 100 ? 10.384 7.249 -13.419 1.00 94.06 100 TYR A O 1
ATOM 803 N N . ARG A 1 101 ? 8.840 8.759 -14.046 1.00 92.31 101 ARG A N 1
ATOM 804 C CA . ARG A 1 101 ? 9.437 9.090 -15.342 1.00 92.31 101 ARG A CA 1
ATOM 805 C C . ARG A 1 101 ? 10.103 10.468 -15.276 1.00 92.31 101 ARG A C 1
ATOM 807 O O . ARG A 1 101 ? 9.405 11.478 -15.265 1.00 92.31 101 ARG A O 1
ATOM 814 N N . PRO A 1 102 ? 11.449 10.549 -15.269 1.00 88.12 102 PRO A N 1
ATOM 815 C CA . PRO A 1 102 ? 12.159 11.825 -15.108 1.00 88.12 102 PRO A CA 1
ATOM 816 C C . PRO A 1 102 ? 11.928 12.798 -16.258 1.00 88.12 102 PRO A C 1
ATOM 818 O O . PRO A 1 102 ? 11.891 13.996 -16.029 1.00 88.12 102 PRO A O 1
ATOM 821 N N . ARG A 1 103 ? 11.757 12.296 -17.488 1.00 90.31 103 ARG A N 1
ATOM 822 C CA . ARG A 1 103 ? 11.508 13.148 -18.660 1.00 90.31 103 ARG A CA 1
ATOM 823 C C . ARG A 1 103 ? 10.199 13.928 -18.541 1.00 90.31 103 ARG A C 1
ATOM 825 O O . ARG A 1 103 ? 10.090 15.014 -19.087 1.00 90.31 103 ARG A O 1
ATOM 832 N N . GLU A 1 104 ? 9.233 13.369 -17.821 1.00 89.81 104 GLU A N 1
ATOM 833 C CA . GLU A 1 104 ? 7.908 13.955 -17.613 1.00 89.81 104 GLU A CA 1
ATOM 834 C C . GLU A 1 104 ? 7.793 14.615 -16.229 1.00 89.81 104 GLU A C 1
ATOM 836 O O . GLU A 1 104 ? 6.765 15.209 -15.913 1.00 89.81 104 GLU A O 1
ATOM 841 N N . SER A 1 105 ? 8.829 14.489 -15.385 1.00 89.06 105 SER A N 1
ATOM 842 C CA . SER A 1 105 ? 8.834 14.883 -13.969 1.00 89.06 105 SER A CA 1
ATOM 843 C C . SER A 1 105 ? 7.596 14.401 -13.200 1.00 89.06 105 SER A C 1
ATOM 845 O O . SER A 1 105 ? 7.115 15.071 -12.287 1.00 89.06 105 SER A O 1
ATOM 847 N N . ARG A 1 106 ? 7.057 13.232 -13.571 1.00 92.81 106 ARG A N 1
ATOM 848 C CA . ARG A 1 106 ? 5.774 12.714 -13.077 1.00 92.81 106 ARG A CA 1
ATOM 849 C C . ARG A 1 106 ? 5.838 11.219 -12.788 1.00 92.81 106 ARG A C 1
ATOM 851 O O . ARG A 1 106 ? 6.666 10.482 -13.323 1.00 92.81 106 ARG A O 1
ATOM 858 N N . ARG A 1 107 ? 4.952 10.778 -11.895 1.00 94.56 107 ARG A N 1
ATOM 859 C CA . ARG A 1 107 ? 4.676 9.358 -11.648 1.00 94.56 107 ARG A CA 1
ATOM 860 C C . ARG A 1 107 ? 3.511 8.904 -12.519 1.00 94.56 107 ARG A C 1
ATOM 862 O O . ARG A 1 107 ? 2.564 9.663 -12.710 1.00 94.56 107 ARG A O 1
ATOM 869 N N . HIS A 1 108 ? 3.564 7.662 -12.976 1.00 96.12 108 HIS A N 1
ATOM 870 C CA . HIS A 1 108 ? 2.507 7.031 -13.759 1.00 96.12 108 HIS A CA 1
ATOM 871 C C . HIS A 1 108 ? 2.068 5.761 -13.056 1.00 96.12 108 HIS A C 1
ATOM 873 O O . HIS A 1 108 ? 2.923 4.980 -12.638 1.00 96.12 108 HIS A O 1
ATOM 879 N N . ALA A 1 109 ? 0.757 5.570 -12.919 1.00 96.62 109 ALA A N 1
ATOM 880 C CA . ALA A 1 109 ? 0.221 4.297 -12.465 1.00 96.62 109 ALA A CA 1
ATOM 881 C C . ALA A 1 109 ? 0.565 3.219 -13.502 1.00 96.62 109 ALA A C 1
ATOM 883 O O . ALA A 1 109 ? 0.419 3.435 -14.709 1.00 96.62 109 ALA A O 1
ATOM 884 N N . ILE A 1 110 ? 1.055 2.082 -13.024 1.00 97.19 110 ILE A N 1
ATOM 885 C CA . ILE A 1 110 ? 1.380 0.912 -13.836 1.00 97.19 110 ILE A CA 1
ATOM 886 C C . ILE A 1 110 ? 0.732 -0.326 -13.208 1.00 97.19 110 ILE A C 1
ATOM 888 O O . ILE A 1 110 ? 0.514 -0.335 -11.995 1.00 97.19 110 ILE A O 1
ATOM 892 N N . PRO A 1 111 ? 0.462 -1.386 -13.987 1.00 97.31 111 PRO A N 1
ATOM 893 C CA . PRO A 1 111 ? -0.033 -2.629 -13.420 1.00 97.31 111 PRO A CA 1
ATOM 894 C C . PRO A 1 111 ? 0.948 -3.217 -12.410 1.00 97.31 111 PRO A C 1
ATOM 896 O O . PRO A 1 111 ? 2.168 -3.192 -12.601 1.00 97.31 111 PRO A O 1
ATOM 899 N N . HIS A 1 112 ? 0.395 -3.784 -11.350 1.00 96.12 112 HIS A N 1
ATOM 900 C CA . HIS A 1 112 ? 1.101 -4.655 -10.440 1.00 96.12 112 HIS A CA 1
ATOM 901 C C . HIS A 1 112 ? 0.925 -6.102 -10.896 1.00 96.12 112 HIS A C 1
ATOM 903 O O . HIS A 1 112 ? -0.173 -6.651 -10.838 1.00 96.12 112 HIS A O 1
ATOM 909 N N . GLU A 1 113 ? 2.017 -6.715 -11.337 1.00 96.38 113 GLU A N 1
ATOM 910 C CA . GLU A 1 113 ? 2.072 -8.147 -11.625 1.00 96.38 113 GLU A CA 1
ATOM 911 C C . GLU A 1 113 ? 2.291 -8.897 -10.309 1.00 96.38 113 GLU A C 1
ATOM 913 O O . GLU A 1 113 ? 3.223 -8.581 -9.563 1.00 96.38 113 GLU A O 1
ATOM 918 N N . LEU A 1 114 ? 1.396 -9.828 -9.991 1.00 96.81 114 LEU A N 1
ATOM 919 C CA . LEU A 1 114 ? 1.397 -10.610 -8.757 1.00 96.81 114 LEU A CA 1
ATOM 920 C C . LEU A 1 114 ? 1.036 -12.061 -9.070 1.00 96.81 114 LEU A C 1
ATOM 922 O O . LEU A 1 114 ? 0.178 -12.328 -9.913 1.00 96.81 114 LEU A O 1
ATOM 926 N N . THR A 1 115 ? 1.631 -13.005 -8.342 1.00 97.88 115 THR A N 1
ATOM 927 C CA . THR A 1 115 ? 1.057 -14.354 -8.262 1.00 97.88 115 THR A CA 1
ATOM 928 C C . THR A 1 115 ? -0.278 -14.293 -7.516 1.00 97.88 115 THR A C 1
ATOM 930 O O . THR A 1 115 ? -0.521 -13.361 -6.744 1.00 97.88 115 THR A O 1
ATOM 933 N N . HIS A 1 116 ? -1.151 -15.285 -7.708 1.00 97.31 116 HIS A N 1
ATOM 934 C CA . HIS A 1 116 ? -2.407 -15.348 -6.945 1.00 97.31 116 HIS A CA 1
ATOM 935 C C . HIS A 1 116 ? -2.166 -15.393 -5.428 1.00 97.31 116 HIS A C 1
ATOM 937 O O . HIS A 1 116 ? -2.837 -14.691 -4.681 1.00 97.31 116 HIS A O 1
ATOM 943 N N . GLU A 1 117 ? -1.148 -16.137 -4.993 1.00 97.62 117 GLU A N 1
ATOM 944 C CA . GLU A 1 117 ? -0.732 -16.219 -3.588 1.00 97.62 117 GLU A CA 1
ATOM 945 C C . GLU A 1 117 ? -0.249 -14.866 -3.041 1.00 97.62 117 GLU A C 1
ATOM 947 O O . GLU A 1 117 ? -0.577 -14.492 -1.917 1.00 97.62 117 GLU A O 1
ATOM 952 N N . ALA A 1 118 ? 0.511 -14.097 -3.829 1.00 97.69 118 ALA A N 1
ATOM 953 C CA . ALA A 1 118 ? 0.962 -12.771 -3.416 1.00 97.69 118 ALA A CA 1
ATOM 954 C C . ALA A 1 118 ? -0.210 -11.782 -3.303 1.00 97.69 118 ALA A C 1
ATOM 956 O O . ALA A 1 118 ? -0.236 -10.971 -2.379 1.00 97.69 118 ALA A O 1
ATOM 957 N N . LEU A 1 119 ? -1.196 -11.870 -4.205 1.00 97.62 119 LEU A N 1
ATOM 958 C CA . LEU A 1 119 ? -2.418 -11.068 -4.129 1.00 97.62 119 LEU A CA 1
ATOM 959 C C . LEU A 1 119 ? -3.253 -11.409 -2.886 1.00 97.62 119 LEU A C 1
ATOM 961 O O . LEU A 1 119 ? -3.746 -10.499 -2.224 1.00 97.62 119 LEU A O 1
ATOM 965 N N . GLU A 1 120 ? -3.404 -12.695 -2.573 1.00 97.31 120 GLU A N 1
ATOM 966 C CA . GLU A 1 120 ? -4.114 -13.165 -1.379 1.00 97.31 120 GLU A CA 1
ATOM 967 C C . GLU A 1 120 ? -3.450 -12.636 -0.105 1.00 97.31 120 GLU A C 1
ATOM 969 O O . GLU A 1 120 ? -4.093 -11.934 0.676 1.00 97.31 120 GLU A O 1
ATOM 974 N N . ARG A 1 121 ? -2.134 -12.844 0.036 1.00 97.88 121 ARG A N 1
ATOM 975 C CA . ARG A 1 121 ? -1.351 -12.308 1.160 1.00 97.88 121 ARG A CA 1
ATOM 976 C C . ARG A 1 121 ? -1.472 -10.798 1.287 1.00 97.88 121 ARG A C 1
ATOM 978 O O . ARG A 1 121 ? -1.654 -10.290 2.386 1.00 97.88 121 ARG A O 1
ATOM 985 N N . LEU A 1 122 ? -1.414 -10.078 0.166 1.00 97.69 122 LEU A N 1
ATOM 986 C CA . LEU A 1 122 ? -1.584 -8.630 0.169 1.00 97.69 122 LEU A CA 1
ATOM 987 C C . LEU A 1 122 ? -2.975 -8.233 0.679 1.00 97.69 122 LEU A C 1
ATOM 989 O O . LEU A 1 122 ? -3.094 -7.315 1.486 1.00 97.69 122 LEU A O 1
ATOM 993 N N . ALA A 1 123 ? -4.033 -8.904 0.224 1.00 97.75 123 ALA A N 1
ATOM 994 C CA . ALA A 1 123 ? -5.387 -8.628 0.691 1.00 97.75 123 ALA A CA 1
ATOM 995 C C . ALA A 1 123 ? -5.538 -8.889 2.197 1.00 97.75 123 ALA A C 1
ATOM 997 O O . ALA A 1 123 ? -6.164 -8.078 2.888 1.00 97.75 123 ALA A O 1
ATOM 998 N N . ASP A 1 124 ? -4.928 -9.960 2.704 1.00 97.25 124 ASP A N 1
ATOM 999 C CA . ASP A 1 124 ? -4.930 -10.300 4.125 1.00 97.25 124 ASP A CA 1
ATOM 1000 C C . ASP A 1 124 ? -4.142 -9.288 4.964 1.00 97.25 124 ASP A C 1
ATOM 1002 O O . ASP A 1 124 ? -4.690 -8.758 5.933 1.00 97.25 124 ASP A O 1
ATOM 1006 N N . ASP A 1 125 ? -2.925 -8.918 4.550 1.00 97.31 125 ASP A N 1
ATOM 1007 C CA . ASP A 1 125 ? -2.097 -7.905 5.221 1.00 97.31 125 ASP A CA 1
ATOM 1008 C C . ASP A 1 125 ? -2.861 -6.570 5.365 1.00 97.31 125 ASP A C 1
ATOM 1010 O O . ASP A 1 125 ? -2.900 -5.944 6.435 1.00 97.31 125 ASP A O 1
ATOM 1014 N N . LEU A 1 126 ? -3.536 -6.135 4.293 1.00 97.44 126 LEU A N 1
ATOM 1015 C CA . LEU A 1 126 ? -4.358 -4.923 4.299 1.00 97.44 126 LEU A CA 1
ATOM 1016 C C . LEU A 1 126 ? -5.591 -5.083 5.195 1.00 97.44 126 LEU A C 1
ATOM 1018 O O . LEU A 1 126 ? -5.919 -4.164 5.950 1.00 97.44 126 LEU A O 1
ATOM 1022 N N . ALA A 1 127 ? -6.266 -6.234 5.144 1.00 96.50 127 ALA A N 1
ATOM 1023 C CA . ALA A 1 127 ? -7.444 -6.514 5.958 1.00 96.50 127 ALA A CA 1
ATOM 1024 C C . ALA A 1 127 ? -7.116 -6.526 7.454 1.00 96.50 127 ALA A C 1
ATOM 1026 O O . ALA A 1 127 ? -7.841 -5.913 8.237 1.00 96.50 127 ALA A O 1
ATOM 1027 N N . GLU A 1 128 ? -6.033 -7.183 7.865 1.00 95.00 128 GLU A N 1
ATOM 1028 C CA . GLU A 1 128 ? -5.547 -7.176 9.248 1.00 95.00 128 GLU A CA 1
ATOM 1029 C C . GLU A 1 128 ? -5.155 -5.771 9.709 1.00 95.00 128 GLU A C 1
ATOM 1031 O O . GLU A 1 128 ? -5.431 -5.379 10.847 1.00 95.00 128 GLU A O 1
ATOM 1036 N N . THR A 1 129 ? -4.569 -4.976 8.815 1.00 95.31 129 THR A N 1
ATOM 1037 C CA . THR A 1 129 ? -4.225 -3.581 9.100 1.00 95.31 129 THR A CA 1
ATOM 1038 C C . THR A 1 129 ? -5.480 -2.752 9.387 1.00 95.31 129 THR A C 1
ATOM 1040 O O . THR A 1 129 ? -5.555 -2.057 10.405 1.00 95.31 129 THR A O 1
ATOM 1043 N N . VAL A 1 130 ? -6.516 -2.854 8.549 1.00 94.50 130 VAL A N 1
ATOM 1044 C CA . VAL A 1 130 ? -7.743 -2.053 8.715 1.00 94.50 130 VAL A CA 1
ATOM 1045 C C . VAL A 1 130 ? -8.772 -2.654 9.675 1.00 94.50 130 VAL A C 1
ATOM 1047 O O . VAL A 1 130 ? -9.753 -1.980 9.987 1.00 94.50 130 VAL A O 1
ATOM 1050 N N . LYS A 1 131 ? -8.561 -3.866 10.205 1.00 88.19 131 LYS A N 1
ATOM 1051 C CA . LYS A 1 131 ? -9.374 -4.470 11.285 1.00 88.19 131 LYS A CA 1
ATOM 1052 C C . LYS A 1 131 ? -9.031 -3.933 12.671 1.00 88.19 131 LYS A C 1
ATOM 1054 O O . LYS A 1 131 ? -9.946 -3.667 13.446 1.00 88.19 131 LYS A O 1
ATOM 1059 N N . GLY A 1 132 ? -7.753 -3.639 12.922 1.00 70.62 132 GLY A N 1
ATOM 1060 C CA . GLY A 1 132 ? -7.270 -3.112 14.204 1.00 70.62 132 GLY A CA 1
ATOM 1061 C C . GLY A 1 132 ? -6.373 -4.087 14.926 1.00 70.62 132 GLY A C 1
ATOM 1062 O O . GLY A 1 132 ? -6.425 -5.299 14.652 1.00 70.62 132 GLY A O 1
#

Secondary structure (DSSP, 8-state):
-EEEEEEEEE-SSEEEEEEEEEE-TT-PPPHHHHHHHHHHHHHHHHH---SSSS-EEEEEEETTTTEEEEEE-TTT--TTEEEEEEEETTTEEEEEEEEEEGGGTEEEEE-EEEEHHHHHHHHHHHHHHHH-

pLDDT: mean 95.24, std 3.91, range [70.62, 98.56]

Radius of gyration: 14.57 Å; chains: 1; bounding box: 36×36×36 Å

Sequence (132 aa):
MKVRARVRGADRFGCAIDGLEVQAPDRRVPPEAVGDTLRRQAERLRDRNTGLPERLKVHEVDPGLGTGVLRSRPDEMRGRRYSEVRLKGGHQAEVERYEYRPRESRRHAIPHELTHEALERLADDLAETVKG

Foldseek 3Di:
DDKDWQWPDADPWWTWTQKIKDFDPPDADPLVCLQVLLVVLQVLQQVAQQLDQFRKDWPDGDSVQSKTKIKGDPVRDDAQKIKIWMDHNLTMIMIWIWGQDVVVNDIDTDIDIGTPVSVVSRNVSRNVSSVD